Protein AF-A0A383BYG5-F1 (afdb_monomer_lite)

Structure (mmCIF, N/CA/C/O backbone):
data_AF-A0A383BYG5-F1
#
_entry.id   AF-A0A383BYG5-F1
#
loop_
_atom_site.group_PDB
_atom_site.id
_atom_site.type_symbol
_atom_site.label_atom_id
_atom_site.label_alt_id
_atom_site.label_comp_id
_atom_site.label_asym_id
_atom_site.label_entity_id
_atom_site.label_seq_id
_atom_site.pdbx_PDB_ins_code
_atom_site.Cartn_x
_atom_site.Cartn_y
_atom_site.Cartn_z
_atom_site.occupancy
_atom_site.B_iso_or_equiv
_atom_site.auth_seq_id
_atom_site.auth_comp_id
_atom_site.auth_asym_id
_atom_site.auth_atom_id
_atom_site.pdbx_PDB_model_num
ATOM 1 N N . LYS A 1 1 ? -3.070 17.278 2.329 1.00 47.75 1 LYS A N 1
ATOM 2 C CA . LYS A 1 1 ? -1.808 17.453 1.574 1.00 47.75 1 LYS A CA 1
ATOM 3 C C . LYS A 1 1 ? -0.890 16.241 1.728 1.00 47.75 1 LYS A C 1
ATOM 5 O O . LYS A 1 1 ? 0.038 16.127 0.965 1.00 47.75 1 LYS A O 1
ATOM 10 N N . ASP A 1 2 ? -1.212 15.294 2.607 1.00 61.81 2 ASP A N 1
ATOM 11 C CA . ASP A 1 2 ? -0.326 14.177 2.957 1.00 61.81 2 ASP A CA 1
ATOM 12 C C . ASP A 1 2 ? -0.309 13.005 1.967 1.00 61.81 2 ASP A C 1
ATOM 14 O O . ASP A 1 2 ? 0.550 12.139 2.065 1.00 61.81 2 ASP A O 1
ATOM 18 N N . PHE A 1 3 ? -1.277 12.924 1.049 1.00 56.06 3 PHE A N 1
ATOM 19 C CA . PHE A 1 3 ? -1.393 11.768 0.160 1.00 56.06 3 PHE A CA 1
ATOM 20 C C . PHE A 1 3 ? -0.421 11.830 -1.027 1.00 56.06 3 PHE A C 1
ATOM 22 O O . PHE A 1 3 ? 0.215 10.829 -1.330 1.00 56.06 3 PHE A O 1
ATOM 29 N N . GLU A 1 4 ? -0.274 12.998 -1.655 1.00 64.50 4 GLU A N 1
ATOM 30 C CA . GLU A 1 4 ? 0.715 13.234 -2.720 1.00 64.50 4 GLU A CA 1
ATOM 31 C C . GLU A 1 4 ? 2.138 13.004 -2.198 1.00 64.50 4 GLU A C 1
ATOM 33 O O . GLU A 1 4 ? 2.873 12.212 -2.777 1.00 64.50 4 GLU A O 1
ATOM 38 N N . ASP A 1 5 ? 2.472 13.575 -1.036 1.00 65.12 5 ASP A N 1
ATOM 39 C CA . ASP A 1 5 ? 3.771 13.377 -0.379 1.00 65.12 5 ASP A CA 1
ATOM 40 C C . ASP A 1 5 ? 4.039 11.889 -0.062 1.00 65.12 5 ASP A C 1
ATOM 42 O O . ASP A 1 5 ? 5.168 11.406 -0.155 1.00 65.12 5 ASP A O 1
ATOM 46 N N . LEU A 1 6 ? 2.998 11.129 0.302 1.00 64.56 6 LEU A N 1
ATOM 47 C CA . LEU A 1 6 ? 3.106 9.691 0.555 1.00 64.56 6 LEU A CA 1
ATOM 48 C C . LEU A 1 6 ? 3.348 8.902 -0.737 1.00 64.56 6 LEU A C 1
ATOM 50 O O . LEU A 1 6 ? 4.160 7.978 -0.742 1.00 64.56 6 LEU A O 1
ATOM 54 N N . VAL A 1 7 ? 2.636 9.240 -1.812 1.00 61.31 7 VAL A N 1
ATOM 55 C CA . VAL A 1 7 ? 2.829 8.639 -3.137 1.00 61.31 7 VAL A CA 1
ATOM 56 C C . VAL A 1 7 ? 4.234 8.933 -3.651 1.00 61.31 7 VAL A C 1
ATOM 58 O O . VAL A 1 7 ? 4.910 8.017 -4.115 1.00 61.31 7 VAL A O 1
ATOM 61 N N . GLU A 1 8 ? 4.704 10.169 -3.508 1.00 67.50 8 GLU A N 1
ATOM 62 C CA . GLU A 1 8 ? 6.055 10.575 -3.889 1.00 67.50 8 GLU A CA 1
ATOM 63 C C . GLU A 1 8 ? 7.100 9.791 -3.088 1.00 67.50 8 GLU A C 1
ATOM 65 O O . GLU A 1 8 ? 8.019 9.200 -3.659 1.00 67.50 8 GLU A O 1
ATOM 70 N N . PHE A 1 9 ? 6.911 9.667 -1.771 1.00 67.25 9 PHE A N 1
ATOM 71 C CA . PHE A 1 9 ? 7.770 8.835 -0.933 1.00 67.25 9 PHE A CA 1
ATOM 72 C C . PHE A 1 9 ? 7.735 7.355 -1.350 1.00 67.25 9 PHE A C 1
ATOM 74 O O . PHE A 1 9 ? 8.776 6.697 -1.369 1.00 67.25 9 PHE A O 1
ATOM 81 N N . ALA A 1 10 ? 6.568 6.831 -1.741 1.00 63.94 10 ALA A N 1
ATOM 82 C CA . ALA A 1 10 ? 6.425 5.485 -2.302 1.00 63.94 10 ALA A CA 1
ATOM 83 C C . ALA A 1 10 ? 7.281 5.297 -3.548 1.00 63.94 10 ALA A C 1
ATOM 85 O O . ALA A 1 10 ? 7.982 4.294 -3.677 1.00 63.94 10 ALA A O 1
ATOM 86 N N . HIS A 1 11 ? 7.190 6.264 -4.461 1.00 63.53 11 HIS A N 1
ATOM 87 C CA . HIS A 1 11 ? 7.908 6.275 -5.722 1.00 63.53 11 HIS A CA 1
ATOM 88 C C . HIS A 1 11 ? 9.416 6.306 -5.484 1.00 63.53 11 HIS A C 1
ATOM 90 O O . HIS A 1 11 ? 10.121 5.437 -5.992 1.00 63.53 11 HIS A O 1
ATOM 96 N N . ILE A 1 12 ? 9.897 7.208 -4.625 1.00 69.06 12 ILE A N 1
ATOM 97 C CA . ILE A 1 12 ? 11.319 7.328 -4.274 1.00 69.06 12 ILE A CA 1
ATOM 98 C C . ILE A 1 12 ? 11.846 6.029 -3.661 1.00 69.06 12 ILE A C 1
ATOM 100 O O . ILE A 1 12 ? 12.913 5.536 -4.035 1.00 69.06 12 ILE A O 1
ATOM 104 N N . VAL A 1 13 ? 11.105 5.449 -2.715 1.00 65.88 13 VAL A N 1
ATOM 105 C CA . VAL A 1 13 ? 11.492 4.184 -2.085 1.00 65.88 13 VAL A CA 1
ATOM 106 C C . VAL A 1 13 ? 11.527 3.064 -3.126 1.00 65.88 13 VAL A C 1
ATOM 108 O O . VAL A 1 13 ? 12.488 2.296 -3.153 1.00 65.88 13 VAL A O 1
ATOM 111 N N . ASN A 1 14 ? 10.532 2.989 -4.012 1.00 61.06 14 ASN A N 1
ATOM 112 C CA . ASN A 1 14 ? 10.474 1.992 -5.076 1.00 61.06 14 ASN A CA 1
ATOM 113 C C . ASN A 1 14 ? 11.665 2.097 -6.044 1.00 61.06 14 ASN A C 1
ATOM 115 O O . ASN A 1 14 ? 12.332 1.091 -6.283 1.00 61.06 14 ASN A O 1
ATOM 119 N N . GLU A 1 15 ? 11.982 3.297 -6.537 1.00 63.50 15 GLU A N 1
ATOM 120 C CA . GLU A 1 15 ? 13.160 3.533 -7.386 1.00 63.50 15 GLU A CA 1
ATOM 121 C C . GLU A 1 15 ? 14.454 3.127 -6.670 1.00 63.50 15 GLU A C 1
ATOM 123 O O . GLU A 1 15 ? 15.261 2.373 -7.213 1.00 63.50 15 GLU A O 1
ATOM 128 N N . THR A 1 16 ? 14.594 3.503 -5.396 1.00 61.53 16 THR A N 1
ATOM 129 C CA . THR A 1 16 ? 15.761 3.134 -4.581 1.00 61.53 16 THR A CA 1
ATOM 130 C C . THR A 1 16 ? 15.919 1.612 -4.465 1.00 61.53 16 THR A C 1
ATOM 132 O O . THR A 1 16 ? 17.037 1.096 -4.504 1.00 61.53 16 THR A O 1
ATOM 135 N N . PHE A 1 17 ? 14.821 0.862 -4.333 1.00 56.28 17 PHE A N 1
ATOM 136 C CA . PHE A 1 17 ? 14.865 -0.601 -4.249 1.00 56.28 17 PHE A CA 1
ATOM 137 C C . PHE A 1 17 ? 15.209 -1.272 -5.584 1.00 56.28 17 PHE A C 1
ATOM 139 O O . PHE A 1 17 ? 15.920 -2.282 -5.572 1.00 56.28 17 PHE A O 1
ATOM 146 N N . ILE A 1 18 ? 14.731 -0.727 -6.710 1.00 57.78 18 ILE A N 1
ATOM 147 C CA . ILE A 1 18 ? 15.081 -1.200 -8.059 1.00 57.78 18 ILE A CA 1
ATOM 148 C C . ILE A 1 18 ? 16.589 -1.036 -8.290 1.00 57.78 18 ILE A C 1
ATOM 150 O O . ILE A 1 18 ? 17.245 -1.985 -8.726 1.00 57.78 18 ILE A O 1
ATOM 154 N N . ASP A 1 19 ? 17.149 0.109 -7.901 1.00 57.50 19 ASP A N 1
ATOM 155 C CA . ASP A 1 19 ? 18.566 0.428 -8.097 1.00 57.50 19 ASP A CA 1
ATOM 156 C C . ASP A 1 19 ? 19.525 -0.442 -7.265 1.00 57.50 19 ASP A C 1
ATOM 158 O O . ASP A 1 19 ? 20.671 -0.657 -7.661 1.00 57.50 19 ASP A O 1
ATOM 162 N N . HIS A 1 20 ? 19.081 -0.990 -6.126 1.00 54.53 20 HIS A N 1
ATOM 163 C CA . HIS A 1 20 ? 19.962 -1.706 -5.191 1.00 54.53 20 HIS A CA 1
ATOM 164 C C . HIS A 1 20 ? 19.940 -3.246 -5.296 1.00 54.53 20 HIS A C 1
ATOM 166 O O . HIS A 1 20 ? 20.555 -3.925 -4.473 1.00 54.53 20 HIS A O 1
ATOM 172 N N . GLY A 1 21 ? 19.280 -3.838 -6.299 1.00 51.12 21 GLY A N 1
ATOM 173 C CA . GLY A 1 21 ? 19.496 -5.251 -6.663 1.00 51.12 21 GLY A CA 1
ATOM 174 C C . GLY A 1 21 ? 19.114 -6.303 -5.603 1.00 51.12 21 GLY A C 1
ATOM 175 O O . GLY A 1 21 ? 19.591 -7.436 -5.652 1.00 51.12 21 GLY A O 1
ATOM 176 N N . TYR A 1 22 ? 18.235 -5.977 -4.652 1.00 51.16 22 TYR A N 1
ATOM 177 C CA . TYR A 1 22 ? 17.837 -6.849 -3.531 1.00 51.16 22 TYR A CA 1
ATOM 178 C C . TYR A 1 22 ? 16.865 -8.003 -3.906 1.00 51.16 22 TYR A C 1
ATOM 180 O O . TYR A 1 22 ? 16.025 -8.418 -3.102 1.00 51.16 22 TYR A O 1
ATOM 188 N N . GLY A 1 23 ? 16.968 -8.549 -5.122 1.00 50.12 23 GLY A N 1
ATOM 189 C CA . GLY A 1 23 ? 16.006 -9.500 -5.700 1.00 50.12 23 GLY A CA 1
ATOM 190 C C . GLY A 1 23 ? 15.995 -10.912 -5.092 1.00 50.12 23 GLY A C 1
ATOM 191 O O . GLY A 1 23 ? 14.947 -11.554 -5.058 1.00 50.12 23 GLY A O 1
ATOM 192 N N . ASP A 1 24 ? 17.117 -11.398 -4.554 1.00 47.19 24 ASP A N 1
ATOM 193 C CA . ASP A 1 24 ? 17.290 -12.850 -4.356 1.00 47.19 24 ASP A CA 1
ATOM 194 C C . ASP A 1 24 ? 16.895 -13.399 -2.971 1.00 47.19 24 ASP A C 1
ATOM 196 O O . ASP A 1 24 ? 16.859 -14.617 -2.776 1.00 47.19 24 ASP A O 1
ATOM 200 N N . ARG A 1 25 ? 16.564 -12.547 -1.985 1.00 49.31 25 ARG A N 1
ATOM 201 C CA . ARG A 1 25 ? 16.158 -12.998 -0.628 1.00 49.31 25 ARG A CA 1
ATOM 202 C C . ARG A 1 25 ? 14.944 -12.290 -0.018 1.00 49.31 25 ARG A C 1
ATOM 204 O O . ARG A 1 25 ? 14.484 -12.710 1.042 1.00 49.31 25 ARG A O 1
ATOM 211 N N . LEU A 1 26 ? 14.395 -11.262 -0.663 1.00 54.84 26 LEU A N 1
ATOM 212 C CA . LEU A 1 26 ? 13.206 -10.558 -0.177 1.00 54.84 26 LEU A CA 1
ATOM 213 C C . 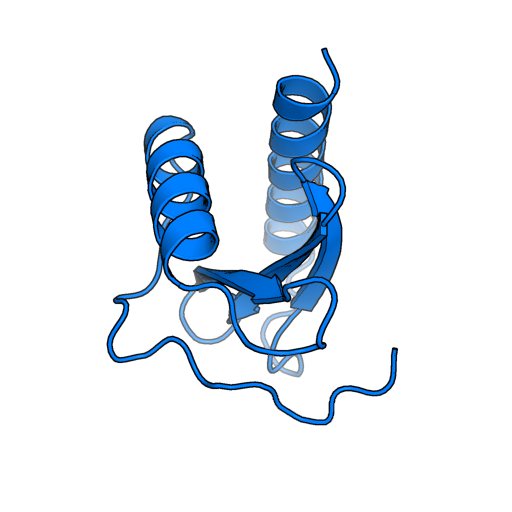LEU A 1 26 ? 11.933 -11.194 -0.738 1.00 54.84 26 LEU A C 1
ATOM 215 O O . LEU A 1 26 ? 11.715 -11.249 -1.944 1.00 54.84 26 LEU A O 1
ATOM 219 N N . ILE A 1 27 ? 11.090 -11.707 0.159 1.00 62.72 27 ILE A N 1
ATOM 220 C CA . ILE A 1 27 ? 9.806 -12.320 -0.207 1.00 62.72 27 ILE A CA 1
ATOM 221 C C . ILE A 1 27 ? 8.737 -11.237 -0.390 1.00 62.72 27 ILE A C 1
ATOM 223 O O . ILE A 1 27 ? 7.937 -11.341 -1.315 1.00 62.72 27 ILE A O 1
ATOM 227 N N . ALA A 1 28 ? 8.738 -10.200 0.452 1.00 64.81 28 ALA A N 1
ATOM 228 C CA . ALA A 1 28 ? 7.920 -9.005 0.289 1.00 64.81 28 ALA A CA 1
ATOM 229 C C . ALA A 1 28 ? 8.482 -7.842 1.124 1.00 64.81 28 ALA A C 1
ATOM 231 O O . ALA A 1 28 ? 8.990 -8.079 2.222 1.00 64.81 28 ALA A O 1
ATOM 232 N N . SER A 1 29 ? 8.341 -6.608 0.638 1.00 75.81 29 SER A N 1
ATOM 233 C CA . SER A 1 29 ? 8.563 -5.391 1.433 1.00 75.81 29 SER A CA 1
ATOM 234 C C . SER A 1 29 ? 7.214 -4.825 1.870 1.00 75.81 29 SER A C 1
ATOM 236 O O . SER A 1 29 ? 6.298 -4.732 1.054 1.00 75.81 29 SER A O 1
ATOM 238 N N . VAL A 1 30 ? 7.081 -4.473 3.151 1.00 78.88 30 VAL A N 1
ATOM 239 C CA . VAL A 1 30 ? 5.845 -3.928 3.734 1.00 78.88 30 VAL A CA 1
ATOM 240 C C . VAL A 1 30 ? 6.094 -2.496 4.185 1.00 78.88 30 VAL A C 1
ATOM 242 O O . VAL A 1 30 ? 6.976 -2.256 5.005 1.00 78.88 30 VAL A O 1
ATOM 245 N N . PHE A 1 31 ? 5.287 -1.562 3.694 1.00 80.25 31 PHE A N 1
ATOM 246 C CA . PHE A 1 31 ? 5.356 -0.146 4.049 1.00 80.25 31 PHE A CA 1
ATOM 247 C C . PHE A 1 31 ? 4.061 0.254 4.747 1.00 80.25 31 PHE A C 1
ATOM 249 O O . PHE A 1 31 ? 3.001 0.217 4.130 1.00 80.25 31 PHE A O 1
ATOM 256 N N . GLY A 1 32 ? 4.130 0.581 6.038 1.00 83.19 32 GLY A N 1
ATOM 257 C CA . GLY A 1 32 ? 2.966 0.979 6.833 1.00 83.19 32 GLY A CA 1
ATOM 258 C C . GLY A 1 32 ? 2.798 2.495 6.890 1.00 83.19 32 GLY A C 1
ATOM 259 O O . GLY A 1 32 ? 3.768 3.215 7.113 1.00 83.19 32 GLY A O 1
ATOM 260 N N . PHE A 1 33 ? 1.567 2.973 6.732 1.00 80.81 33 PHE A N 1
ATOM 261 C CA . PHE A 1 33 ? 1.213 4.391 6.799 1.00 80.81 33 PHE A CA 1
ATOM 262 C C . PHE A 1 33 ? -0.232 4.585 7.275 1.00 80.81 33 PHE A C 1
ATOM 264 O O . PHE A 1 33 ? -0.975 3.625 7.501 1.00 80.81 33 PHE A O 1
ATOM 271 N N . ILE A 1 34 ? -0.628 5.844 7.470 1.00 82.31 34 ILE A N 1
ATOM 272 C CA . ILE A 1 34 ? -1.996 6.207 7.840 1.00 82.31 34 ILE A CA 1
ATOM 273 C C . ILE A 1 34 ? -2.711 6.770 6.615 1.00 82.31 34 ILE A C 1
ATOM 275 O O . ILE A 1 34 ? -2.266 7.754 6.033 1.00 82.31 34 ILE A O 1
ATOM 279 N N . PHE A 1 35 ? -3.838 6.163 6.252 1.00 82.12 35 PHE A N 1
ATOM 280 C CA . PHE A 1 35 ? -4.702 6.604 5.161 1.00 82.12 35 PHE A CA 1
ATOM 281 C C . PHE A 1 35 ? -6.128 6.748 5.677 1.00 82.12 35 PHE A C 1
ATOM 283 O O . PHE A 1 35 ? -6.661 5.815 6.273 1.00 82.12 35 PHE A O 1
ATOM 290 N N . GLU A 1 36 ? -6.729 7.927 5.502 1.00 83.69 36 GLU A N 1
ATOM 291 C CA . GLU A 1 36 ? -8.082 8.230 6.002 1.00 83.69 36 GLU A CA 1
ATOM 292 C C . GLU A 1 36 ? -8.282 7.832 7.485 1.00 83.69 36 GLU A C 1
ATOM 294 O O . GLU A 1 36 ? -9.281 7.226 7.868 1.00 83.69 36 GLU A O 1
ATOM 299 N N . SER A 1 37 ? -7.287 8.138 8.332 1.00 83.69 37 SER A N 1
ATOM 300 C CA . SER A 1 37 ? -7.250 7.785 9.766 1.00 83.69 37 SER A CA 1
ATOM 301 C C . SER A 1 37 ? -7.215 6.280 10.081 1.00 83.69 37 SER A C 1
ATOM 303 O O . SER A 1 37 ? -7.382 5.896 11.239 1.00 83.69 37 SER A O 1
ATOM 305 N N . LYS A 1 38 ? -6.951 5.423 9.089 1.00 83.31 38 LYS A N 1
ATOM 306 C CA . LYS A 1 38 ? -6.794 3.973 9.250 1.00 83.31 38 LYS A CA 1
ATOM 307 C C . LYS A 1 38 ? -5.368 3.525 8.950 1.00 83.31 38 LYS A C 1
ATOM 309 O O . LYS A 1 38 ? -4.631 4.193 8.229 1.00 83.31 38 LYS A O 1
ATOM 314 N N . LYS A 1 39 ? -4.979 2.375 9.507 1.00 83.44 39 LYS A N 1
ATOM 315 C CA . LYS A 1 39 ? -3.689 1.745 9.201 1.00 83.44 39 LYS A CA 1
ATOM 316 C C . LYS A 1 39 ? -3.760 1.092 7.824 1.00 83.44 39 LYS A C 1
ATOM 318 O O . LYS A 1 39 ? -4.552 0.170 7.618 1.00 83.44 39 LYS A O 1
ATOM 323 N N . ALA A 1 40 ? -2.918 1.567 6.920 1.00 86.44 40 ALA A N 1
ATOM 324 C CA . ALA A 1 40 ? -2.761 1.049 5.575 1.00 86.44 40 ALA A CA 1
ATOM 325 C C . ALA A 1 40 ? -1.336 0.533 5.377 1.00 86.44 40 ALA A C 1
ATOM 327 O O . ALA A 1 40 ? -0.386 0.996 6.011 1.00 86.44 40 ALA A O 1
ATOM 328 N N . TYR A 1 41 ? -1.207 -0.455 4.505 1.00 85.00 41 TYR A N 1
ATOM 329 C CA . TYR A 1 41 ? 0.048 -1.102 4.189 1.00 85.00 41 TYR A CA 1
ATOM 330 C C . TYR A 1 41 ? 0.164 -1.261 2.678 1.00 85.00 41 TYR A C 1
ATOM 332 O O . TYR A 1 41 ? -0.779 -1.700 2.018 1.00 85.00 41 TYR A O 1
ATOM 340 N N . TRP A 1 42 ? 1.339 -0.960 2.140 1.00 85.19 42 TRP A N 1
ATOM 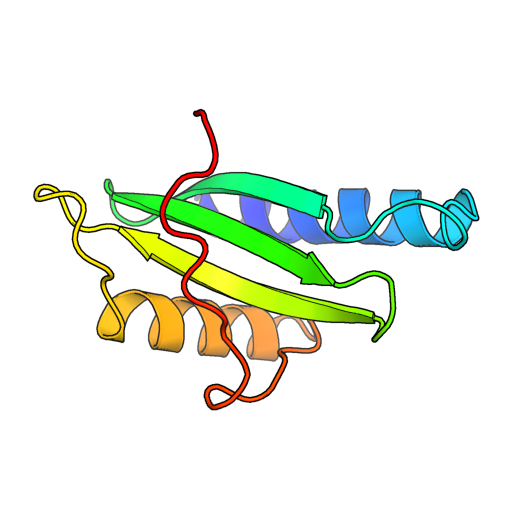341 C CA . TRP A 1 42 ? 1.720 -1.365 0.796 1.00 85.19 42 TRP A CA 1
ATOM 342 C C . TRP A 1 42 ? 2.637 -2.557 0.855 1.00 85.19 42 TRP A C 1
ATOM 344 O O . TRP A 1 42 ? 3.616 -2.575 1.602 1.00 85.19 42 TRP A O 1
ATOM 354 N N . LEU A 1 43 ? 2.314 -3.546 0.037 1.00 83.81 43 LEU A N 1
ATOM 355 C CA . LEU A 1 43 ? 3.066 -4.775 -0.040 1.00 83.81 43 LEU A CA 1
ATOM 356 C C . LEU A 1 43 ? 3.659 -4.924 -1.419 1.00 83.81 43 LEU A C 1
ATOM 358 O O . LEU A 1 43 ? 2.937 -5.166 -2.382 1.00 83.81 43 LEU A O 1
ATOM 362 N N . TYR A 1 44 ? 4.976 -4.797 -1.492 1.00 80.69 44 TYR A N 1
ATOM 363 C CA . TYR A 1 44 ? 5.725 -5.064 -2.703 1.00 80.69 44 TYR A CA 1
ATOM 364 C C . TYR A 1 44 ? 6.137 -6.527 -2.740 1.00 80.69 44 TYR A C 1
ATOM 366 O O . TYR A 1 44 ? 6.884 -6.987 -1.874 1.00 80.69 44 TYR A O 1
ATOM 374 N N . TYR A 1 45 ? 5.671 -7.267 -3.742 1.00 72.50 45 TYR A N 1
ATOM 375 C CA . TYR A 1 45 ? 6.081 -8.648 -3.952 1.00 72.50 45 TYR A CA 1
ATOM 376 C C . TYR A 1 45 ? 7.262 -8.704 -4.923 1.00 72.50 45 TYR A C 1
ATOM 378 O O . TYR A 1 45 ? 7.076 -8.735 -6.143 1.00 72.50 45 TYR A O 1
ATOM 386 N N . SER A 1 46 ? 8.485 -8.764 -4.383 1.00 65.38 46 SER A N 1
ATOM 387 C CA . SER A 1 46 ? 9.732 -8.671 -5.159 1.00 65.38 46 SER A CA 1
ATOM 388 C C . SER A 1 46 ? 9.840 -9.710 -6.279 1.00 65.38 46 SER A C 1
ATOM 390 O O . SER A 1 46 ? 10.393 -9.423 -7.333 1.00 65.38 46 SER A O 1
ATOM 392 N N . LYS A 1 47 ? 9.247 -10.901 -6.110 1.00 68.25 47 LYS A N 1
ATOM 393 C CA . LYS A 1 47 ? 9.252 -11.956 -7.142 1.00 68.25 47 LYS A CA 1
ATOM 394 C C . LYS A 1 47 ? 8.404 -11.644 -8.379 1.00 68.25 47 LYS A C 1
ATOM 396 O O . LYS A 1 47 ? 8.558 -12.326 -9.387 1.00 68.25 47 LYS A O 1
ATOM 401 N N . ARG A 1 48 ? 7.461 -10.702 -8.299 1.00 70.00 48 ARG A N 1
ATOM 402 C CA . ARG A 1 48 ? 6.593 -10.325 -9.433 1.00 70.00 48 ARG A CA 1
ATOM 403 C C . ARG A 1 48 ? 6.678 -8.854 -9.807 1.00 70.00 48 ARG A C 1
ATOM 405 O O . ARG A 1 48 ? 6.104 -8.496 -10.826 1.00 70.00 48 ARG A O 1
ATOM 412 N N . GLY A 1 49 ? 7.347 -8.034 -9.000 1.00 74.94 49 GLY A N 1
ATOM 413 C CA . GLY A 1 49 ? 7.469 -6.602 -9.251 1.00 74.94 49 GLY A CA 1
ATOM 414 C C . GLY A 1 49 ? 6.154 -5.839 -9.107 1.00 74.94 49 GLY A C 1
ATOM 415 O O . GLY A 1 49 ? 5.974 -4.830 -9.773 1.00 74.94 49 GLY A O 1
ATOM 416 N N . LYS A 1 50 ? 5.214 -6.327 -8.284 1.00 82.81 50 LYS A N 1
ATOM 417 C CA . LYS A 1 50 ? 3.878 -5.725 -8.142 1.00 82.81 50 LYS A CA 1
ATOM 418 C C . LYS A 1 50 ? 3.536 -5.386 -6.708 1.00 82.81 50 LYS A C 1
ATOM 420 O O . LYS A 1 50 ? 3.933 -6.101 -5.782 1.00 82.81 50 LYS A O 1
ATOM 425 N N . PHE A 1 51 ? 2.735 -4.340 -6.558 1.00 84.69 51 PHE A N 1
ATOM 426 C CA . PHE A 1 51 ? 2.201 -3.895 -5.284 1.00 84.69 51 PHE A CA 1
ATOM 427 C C . PHE A 1 51 ? 0.787 -4.418 -5.051 1.00 84.69 51 PHE A C 1
ATOM 429 O O . PHE A 1 51 ? 0.036 -4.681 -5.987 1.00 84.69 51 PHE A O 1
ATOM 436 N N . TYR A 1 52 ? 0.386 -4.533 -3.792 1.00 87.25 52 TYR A N 1
ATOM 437 C CA . TYR A 1 52 ? -1.029 -4.527 -3.440 1.00 87.25 52 TYR A CA 1
ATOM 438 C C . TYR A 1 52 ? -1.257 -3.800 -2.114 1.00 87.25 52 TYR A C 1
ATOM 440 O O . TYR A 1 52 ? -0.413 -3.883 -1.211 1.00 87.25 52 TYR A O 1
ATOM 448 N N . PRO A 1 53 ? -2.376 -3.071 -1.988 1.00 89.62 53 PRO A N 1
ATOM 449 C CA . PRO A 1 53 ? -2.752 -2.440 -0.739 1.00 89.62 53 PRO A CA 1
ATOM 450 C C . PRO A 1 53 ? -3.383 -3.447 0.223 1.00 89.62 53 PRO A C 1
ATOM 452 O O . PRO A 1 53 ? -4.109 -4.361 -0.171 1.00 89.62 53 PRO A O 1
ATOM 455 N N . LEU A 1 54 ? -3.136 -3.235 1.509 1.00 87.81 54 LEU A N 1
ATOM 456 C CA . LEU A 1 54 ? -3.796 -3.927 2.606 1.00 87.81 54 LEU A CA 1
ATOM 457 C C . LEU A 1 54 ? -4.204 -2.883 3.639 1.00 87.81 54 LEU A C 1
ATOM 459 O O . LEU A 1 54 ? -3.359 -2.161 4.165 1.00 87.81 54 LEU A O 1
ATOM 463 N N . VAL A 1 55 ? -5.495 -2.788 3.933 1.00 89.00 55 VAL A N 1
ATOM 464 C CA . VAL A 1 55 ? -6.024 -1.792 4.873 1.00 89.00 55 VAL A CA 1
ATOM 465 C C . VAL A 1 55 ? -6.838 -2.507 5.933 1.00 89.00 55 VAL A C 1
ATOM 467 O O . VAL A 1 55 ? -7.639 -3.392 5.628 1.00 89.00 55 VAL A O 1
ATOM 470 N N . PHE A 1 56 ? -6.639 -2.120 7.190 1.00 84.69 56 PHE A N 1
ATOM 471 C CA . PHE A 1 56 ? -7.439 -2.626 8.297 1.00 84.69 56 PHE A CA 1
ATOM 472 C C . PHE A 1 56 ? -8.387 -1.550 8.815 1.00 84.69 56 PHE A C 1
ATOM 474 O O . PHE A 1 56 ? -8.030 -0.378 8.942 1.00 84.69 56 PHE A O 1
ATOM 481 N N . ASP A 1 57 ? -9.596 -1.971 9.161 1.00 82.62 57 ASP A N 1
ATOM 482 C CA . ASP A 1 57 ? -10.530 -1.165 9.920 1.00 82.62 57 ASP A CA 1
ATOM 483 C C . ASP A 1 57 ? -10.118 -1.062 11.401 1.00 82.62 57 ASP A C 1
ATOM 485 O O . ASP A 1 57 ? -9.194 -1.722 11.891 1.00 82.62 57 ASP A O 1
ATOM 489 N N . ASN A 1 58 ? -10.851 -0.239 12.152 1.00 78.81 58 ASN A N 1
ATOM 490 C CA . ASN A 1 58 ? -10.621 -0.044 13.587 1.00 78.81 58 ASN A CA 1
ATOM 491 C C . ASN A 1 58 ? -10.844 -1.323 14.420 1.00 78.81 58 ASN A C 1
ATOM 493 O O . ASN A 1 58 ? -10.397 -1.399 15.561 1.00 78.81 58 ASN A O 1
ATOM 497 N N . SER A 1 59 ? -11.512 -2.331 13.855 1.00 81.06 59 SER A N 1
ATOM 498 C CA . SER A 1 59 ? -11.739 -3.648 14.457 1.00 81.06 59 SER A CA 1
ATOM 499 C C . SER A 1 59 ? -10.687 -4.683 14.034 1.00 81.06 59 SER A C 1
ATOM 501 O O . SER A 1 59 ? -10.872 -5.873 14.293 1.00 81.06 59 SER A O 1
ATOM 503 N N . LYS A 1 60 ? -9.588 -4.256 13.391 1.00 77.06 60 LYS A N 1
ATOM 504 C CA . LYS A 1 60 ? -8.541 -5.120 12.815 1.00 77.06 60 LYS A CA 1
ATOM 505 C C . LYS A 1 60 ? -9.063 -6.094 11.749 1.00 77.06 60 LYS A C 1
ATOM 507 O O . LYS A 1 60 ? -8.411 -7.099 11.464 1.00 77.06 60 LYS A O 1
ATOM 512 N N . LYS A 1 61 ? -10.225 -5.824 11.155 1.00 82.81 61 LYS A N 1
ATOM 513 C CA . LYS A 1 61 ? -10.725 -6.552 9.988 1.00 82.81 61 LYS A CA 1
ATOM 514 C C . LYS A 1 61 ? -10.238 -5.871 8.722 1.00 82.81 61 LYS A C 1
ATOM 516 O O . LYS A 1 61 ? -9.977 -4.675 8.704 1.00 82.81 61 LYS A O 1
ATOM 521 N N . ARG A 1 62 ? -10.104 -6.652 7.659 1.00 85.31 62 ARG A N 1
ATOM 522 C CA . ARG A 1 62 ? -9.680 -6.158 6.354 1.00 85.31 62 ARG A CA 1
ATOM 523 C C . ARG A 1 62 ? -10.766 -5.266 5.745 1.00 85.31 62 ARG A C 1
ATOM 525 O O . ARG A 1 62 ? -11.920 -5.684 5.665 1.00 85.31 62 ARG A O 1
ATOM 532 N N . ASP A 1 63 ? -10.397 -4.062 5.322 1.00 88.69 63 ASP A N 1
ATOM 533 C CA . ASP A 1 63 ? -11.295 -3.098 4.683 1.00 88.69 63 ASP A CA 1
ATOM 534 C C . ASP A 1 63 ? -11.074 -3.100 3.166 1.00 88.69 63 ASP A C 1
ATOM 536 O O . ASP A 1 63 ? -10.309 -2.310 2.616 1.00 88.69 63 ASP A O 1
ATOM 540 N N . HIS A 1 64 ? -11.757 -4.017 2.481 1.00 87.56 64 HIS A N 1
ATOM 541 C CA . HIS A 1 64 ? -11.633 -4.171 1.032 1.00 87.56 64 HIS A CA 1
ATOM 542 C C . HIS A 1 64 ? -12.026 -2.915 0.252 1.00 87.56 64 HIS A C 1
ATOM 544 O O . HIS A 1 64 ? -11.456 -2.647 -0.801 1.00 87.56 64 HIS A O 1
ATOM 550 N N . GLN A 1 65 ? -12.989 -2.135 0.749 1.00 89.69 65 GLN A N 1
ATOM 551 C CA . GLN A 1 65 ? -13.448 -0.943 0.044 1.00 89.69 65 GLN A CA 1
ATOM 552 C C . GLN A 1 65 ? -12.339 0.112 -0.016 1.00 89.69 65 GLN A C 1
ATOM 554 O O . GLN A 1 65 ? -12.103 0.700 -1.072 1.00 89.69 65 GLN A O 1
ATOM 559 N N . LEU A 1 66 ? -11.628 0.315 1.097 1.00 88.75 66 LEU A N 1
ATOM 560 C 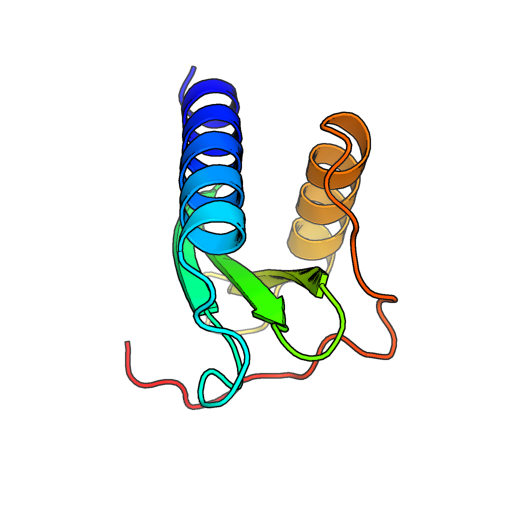CA . LEU A 1 66 ? -10.467 1.202 1.126 1.00 88.75 66 LEU A CA 1
ATOM 561 C C . LEU A 1 66 ? -9.275 0.647 0.353 1.00 88.75 66 LEU A C 1
ATOM 563 O O . LEU A 1 66 ? -8.556 1.427 -0.261 1.00 88.75 66 LEU A O 1
ATOM 567 N N . GLU A 1 67 ? -9.078 -0.671 0.332 1.00 89.94 67 GLU A N 1
ATOM 568 C CA . GLU A 1 67 ? -8.031 -1.288 -0.489 1.00 89.94 67 GLU A CA 1
ATOM 569 C C . GLU A 1 67 ? -8.238 -1.029 -1.979 1.00 89.94 67 GLU A C 1
ATOM 571 O O . GLU A 1 67 ? -7.292 -0.642 -2.656 1.00 89.94 67 GLU A O 1
ATOM 576 N N . PHE A 1 68 ? -9.462 -1.192 -2.491 1.00 90.75 68 PHE A N 1
ATOM 577 C CA . PHE A 1 68 ? -9.761 -0.892 -3.893 1.00 90.75 68 PHE A CA 1
ATOM 578 C C . PHE A 1 68 ? -9.579 0.589 -4.211 1.00 90.75 68 PHE A C 1
ATOM 580 O O . PHE A 1 68 ? -8.936 0.911 -5.202 1.00 90.75 68 PHE A O 1
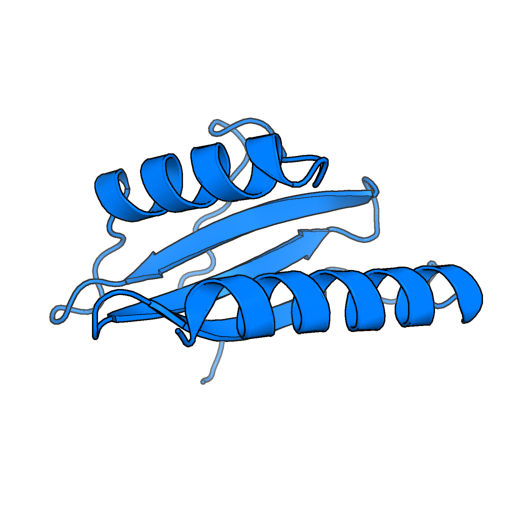ATOM 587 N N . ARG A 1 69 ? -10.050 1.490 -3.337 1.00 89.69 69 ARG A N 1
ATOM 588 C CA . ARG A 1 69 ? -9.807 2.930 -3.508 1.00 89.69 69 ARG A CA 1
ATOM 589 C C . ARG A 1 69 ? -8.309 3.233 -3.560 1.00 89.69 69 ARG A C 1
ATOM 591 O O . ARG A 1 69 ? -7.868 3.969 -4.430 1.00 89.69 69 ARG A O 1
ATOM 598 N N . LEU A 1 70 ? -7.529 2.674 -2.639 1.00 86.81 70 LEU A N 1
ATOM 599 C CA . LEU A 1 70 ? -6.085 2.878 -2.600 1.00 86.81 70 LEU A CA 1
ATOM 600 C C . LEU A 1 70 ? -5.409 2.298 -3.851 1.00 86.81 70 LEU A C 1
ATOM 602 O O . LEU A 1 70 ? -4.533 2.946 -4.407 1.00 86.81 70 LEU A O 1
ATOM 606 N N . ALA A 1 71 ? -5.850 1.134 -4.335 1.00 87.75 71 ALA A N 1
ATOM 607 C CA . ALA A 1 71 ? -5.373 0.549 -5.587 1.00 87.75 71 ALA A CA 1
ATOM 608 C C . ALA A 1 71 ? -5.683 1.432 -6.804 1.00 87.75 71 ALA A C 1
ATOM 610 O O . ALA A 1 71 ? -4.822 1.584 -7.666 1.00 87.75 71 ALA A O 1
ATOM 611 N N . ASP A 1 72 ? -6.875 2.029 -6.876 1.00 89.06 72 ASP A N 1
ATOM 612 C CA . ASP A 1 72 ? -7.247 2.946 -7.958 1.00 89.06 72 ASP A CA 1
ATOM 613 C C . ASP A 1 72 ? -6.334 4.171 -7.981 1.00 89.06 72 ASP A C 1
ATOM 615 O O . ASP A 1 72 ? -5.866 4.569 -9.047 1.00 89.06 72 ASP A O 1
ATOM 619 N N . ILE A 1 73 ? -6.025 4.726 -6.806 1.00 86.56 73 ILE A N 1
ATOM 620 C CA . ILE A 1 73 ? -5.108 5.860 -6.724 1.00 86.56 73 ILE A CA 1
ATOM 621 C C . ILE A 1 73 ? -3.675 5.439 -7.075 1.00 86.56 73 ILE A C 1
ATOM 623 O O . ILE A 1 73 ? -2.975 6.135 -7.795 1.00 86.56 73 ILE A O 1
ATOM 627 N N . MET A 1 74 ? -3.219 4.267 -6.637 1.00 83.75 74 MET A N 1
ATOM 628 C CA . MET A 1 74 ? -1.897 3.773 -7.033 1.00 83.75 74 MET A CA 1
ATOM 629 C C . MET A 1 74 ? -1.797 3.551 -8.553 1.00 83.75 74 MET A C 1
ATOM 631 O O . MET A 1 74 ? -0.775 3.872 -9.155 1.00 83.75 74 MET A O 1
ATOM 635 N N . ASN A 1 75 ? -2.865 3.056 -9.187 1.00 83.94 75 ASN A N 1
ATOM 636 C CA . ASN A 1 75 ? -2.927 2.915 -10.640 1.00 83.94 75 ASN A CA 1
ATOM 637 C C . ASN A 1 75 ? -2.874 4.274 -11.359 1.00 83.94 75 ASN A C 1
ATOM 639 O O . ASN A 1 75 ? -2.263 4.351 -12.424 1.00 83.94 75 ASN A O 1
ATOM 643 N N . SER A 1 76 ? -3.481 5.341 -10.813 1.00 84.12 76 SER A N 1
ATOM 644 C CA . SER A 1 76 ? -3.374 6.683 -11.415 1.00 84.12 76 SER A CA 1
ATOM 645 C C . SER A 1 76 ? -1.953 7.246 -11.366 1.00 84.12 76 SER A C 1
ATOM 647 O O . SER A 1 76 ? -1.587 8.040 -12.225 1.00 84.12 76 SER A O 1
ATOM 649 N N . GLU A 1 77 ? -1.147 6.774 -10.416 1.00 80.38 77 GLU A N 1
ATOM 650 C CA . GLU A 1 77 ? 0.258 7.143 -10.213 1.00 80.38 77 GLU A CA 1
ATOM 651 C C . GLU A 1 77 ? 1.231 6.177 -10.922 1.00 80.38 77 GLU A C 1
ATOM 653 O O . GLU A 1 77 ? 2.403 6.097 -10.573 1.00 80.38 77 GLU A O 1
ATOM 658 N N . ASN A 1 78 ? 0.761 5.400 -11.909 1.00 79.12 78 ASN A N 1
ATOM 659 C CA . ASN A 1 78 ? 1.549 4.410 -12.663 1.00 79.12 78 ASN A CA 1
ATOM 660 C C . ASN A 1 78 ? 2.217 3.309 -11.813 1.00 79.12 78 ASN A C 1
ATOM 662 O O . ASN A 1 78 ? 3.169 2.664 -12.259 1.00 79.12 78 ASN A O 1
ATOM 666 N N . ILE A 1 79 ? 1.716 3.038 -10.607 1.00 81.12 79 ILE A N 1
ATOM 667 C CA . ILE A 1 79 ? 2.196 1.919 -9.792 1.00 81.12 79 ILE A CA 1
ATOM 668 C C . ILE A 1 79 ? 1.478 0.641 -10.237 1.00 81.12 79 ILE A C 1
ATOM 670 O O . ILE A 1 79 ? 0.251 0.563 -10.211 1.00 81.12 79 ILE A O 1
ATOM 674 N N . GLU A 1 80 ? 2.232 -0.399 -10.602 1.00 82.38 80 GLU A N 1
ATOM 675 C CA . GLU A 1 80 ? 1.639 -1.683 -10.983 1.00 82.38 80 GLU A CA 1
ATOM 676 C C . GLU A 1 80 ? 1.018 -2.418 -9.787 1.00 82.38 80 GLU A C 1
ATOM 678 O O . GLU A 1 80 ? 1.715 -2.896 -8.882 1.00 82.38 80 GLU A O 1
ATOM 683 N N . ILE A 1 81 ? -0.304 -2.595 -9.838 1.00 86.31 81 ILE A N 1
ATOM 684 C CA . ILE A 1 81 ? -1.063 -3.343 -8.835 1.00 86.31 81 ILE A CA 1
ATOM 685 C C . ILE A 1 81 ? -1.274 -4.801 -9.267 1.00 86.31 81 ILE A C 1
ATOM 687 O O . ILE A 1 81 ? -1.628 -5.117 -10.406 1.00 86.31 81 ILE A O 1
ATOM 691 N N . GLU A 1 82 ? -1.029 -5.733 -8.347 1.00 86.56 82 GLU A N 1
ATOM 692 C CA . GLU A 1 82 ? -1.322 -7.156 -8.521 1.00 86.56 82 GLU A CA 1
ATOM 693 C C . GLU A 1 82 ? -2.837 -7.390 -8.529 1.00 86.56 82 GLU A C 1
ATOM 695 O O . GLU A 1 82 ? -3.613 -6.625 -7.957 1.00 86.56 82 GLU A O 1
ATOM 700 N N . LYS A 1 83 ? -3.288 -8.467 -9.173 1.00 85.38 83 LYS A N 1
ATOM 701 C CA . LYS A 1 83 ? -4.723 -8.735 -9.278 1.00 85.38 83 LYS A CA 1
ATOM 702 C C . LYS A 1 83 ? -5.358 -9.021 -7.902 1.00 85.38 83 LYS A C 1
ATOM 704 O O . LYS A 1 83 ? -4.737 -9.724 -7.099 1.00 85.38 83 LYS A O 1
ATOM 709 N N . PRO A 1 84 ? -6.597 -8.560 -7.637 1.00 84.19 84 PRO A N 1
ATOM 710 C CA . PRO A 1 84 ? -7.257 -8.720 -6.336 1.00 84.19 84 PRO A CA 1
ATOM 711 C C . PRO A 1 84 ? -7.372 -10.165 -5.835 1.00 84.19 84 PRO A C 1
ATOM 713 O O . PRO A 1 84 ? -7.261 -10.411 -4.636 1.00 84.19 84 PRO A O 1
ATOM 716 N N . ASP A 1 85 ? -7.518 -11.140 -6.740 1.00 82.50 85 ASP A N 1
ATOM 717 C CA . ASP A 1 85 ? -7.538 -12.580 -6.431 1.00 82.50 85 ASP A CA 1
ATOM 718 C C . ASP A 1 85 ? -6.234 -13.094 -5.798 1.00 82.50 85 ASP A C 1
ATOM 720 O O . ASP A 1 85 ? -6.195 -14.184 -5.231 1.00 82.50 85 ASP A O 1
ATOM 724 N N . ARG A 1 86 ? -5.162 -12.302 -5.873 1.00 80.00 86 ARG A N 1
ATOM 725 C CA . ARG A 1 86 ? -3.824 -12.619 -5.363 1.00 80.00 86 ARG A CA 1
ATOM 726 C C . ARG A 1 86 ? -3.414 -11.729 -4.197 1.00 80.00 86 ARG A C 1
ATOM 728 O O . ARG A 1 86 ? -2.263 -11.789 -3.768 1.00 80.00 86 ARG A O 1
ATOM 735 N N . TRP A 1 87 ? -4.325 -10.912 -3.673 1.00 84.12 87 TRP A N 1
ATOM 736 C CA . TRP A 1 87 ? -4.077 -10.130 -2.467 1.00 84.12 87 TRP A CA 1
ATOM 737 C C . TRP A 1 87 ? -4.185 -11.047 -1.253 1.00 84.12 87 TRP A C 1
ATOM 739 O O . TRP A 1 87 ? -5.266 -11.238 -0.680 1.00 84.12 87 TRP A O 1
ATOM 749 N N . TYR A 1 88 ? -3.055 -11.651 -0.892 1.00 74.31 88 TYR A N 1
ATOM 750 C CA . TYR A 1 88 ? -2.991 -12.591 0.215 1.00 74.31 88 TYR A CA 1
ATOM 751 C C . TYR A 1 88 ? -3.348 -11.898 1.536 1.00 74.31 88 TYR A C 1
ATOM 753 O O . TYR A 1 88 ? -2.832 -10.817 1.831 1.00 74.31 88 TYR A O 1
ATOM 761 N N . PRO A 1 89 ? -4.202 -12.520 2.366 1.00 65.94 89 PRO A N 1
ATOM 762 C CA . PRO A 1 89 ? -4.447 -12.039 3.709 1.00 65.94 89 PRO A CA 1
ATOM 763 C C . PRO A 1 89 ? -3.197 -12.325 4.539 1.00 65.94 89 PRO A C 1
ATOM 765 O O . PRO A 1 89 ? -3.003 -13.432 5.036 1.00 65.94 89 PRO A O 1
ATOM 768 N N . LEU A 1 90 ? -2.325 -11.333 4.696 1.00 65.75 90 LEU A N 1
ATOM 769 C CA . LEU A 1 90 ? -1.235 -11.429 5.661 1.00 65.75 90 LEU A CA 1
ATOM 770 C C . LEU A 1 90 ? -1.780 -11.141 7.058 1.00 65.75 90 LEU A C 1
ATOM 772 O O . LEU A 1 90 ? -1.545 -10.100 7.666 1.00 65.75 90 LEU A O 1
ATOM 776 N N . THR A 1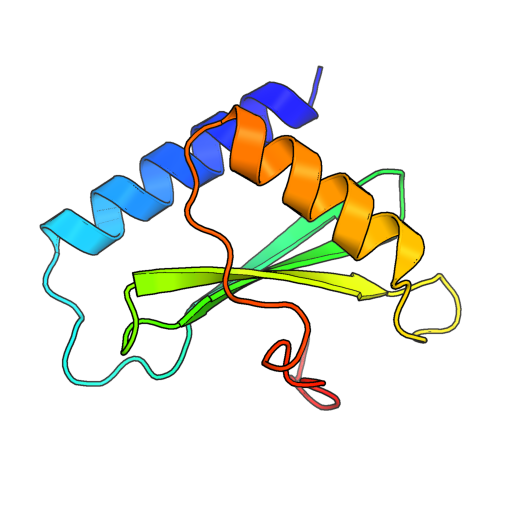 91 ? -2.573 -12.079 7.560 1.00 56.78 91 THR A N 1
ATOM 777 C CA . THR A 1 91 ? -2.993 -12.105 8.956 1.00 56.78 91 THR A CA 1
ATOM 778 C C . THR A 1 91 ? -1.850 -12.686 9.780 1.00 56.78 91 THR A C 1
ATOM 780 O O . THR A 1 91 ? -1.510 -13.854 9.608 1.00 56.78 91 THR A O 1
ATOM 783 N N . GLY A 1 92 ? -1.254 -11.883 10.664 1.00 54.09 92 GLY A N 1
ATOM 784 C CA . GLY A 1 92 ? -0.211 -12.343 11.590 1.00 54.09 92 GLY A CA 1
ATOM 785 C C . GLY A 1 92 ? 1.183 -11.750 11.383 1.00 54.09 92 GLY A C 1
ATOM 786 O O . GLY A 1 92 ? 2.126 -12.245 11.995 1.00 54.09 92 GLY A O 1
ATOM 787 N N . ILE A 1 93 ? 1.341 -10.699 10.569 1.00 58.41 93 ILE A N 1
ATOM 788 C CA . ILE A 1 93 ? 2.586 -9.919 10.592 1.00 58.41 93 ILE A CA 1
ATOM 789 C C . ILE A 1 93 ? 2.675 -9.228 11.967 1.00 58.41 93 ILE A C 1
ATOM 791 O O . ILE A 1 93 ? 1.715 -8.556 12.355 1.00 58.41 93 ILE A O 1
ATOM 795 N N . PRO A 1 94 ? 3.767 -9.402 12.731 1.00 45.31 94 PRO A N 1
ATOM 796 C CA . PRO A 1 94 ? 3.950 -8.695 13.988 1.00 45.31 94 PRO A CA 1
ATOM 797 C C . PRO A 1 94 ? 4.253 -7.228 13.667 1.00 45.31 94 PRO A C 1
ATOM 799 O O . PRO A 1 94 ? 5.334 -6.911 13.175 1.00 45.31 94 PRO A O 1
ATOM 802 N N . PHE A 1 95 ? 3.286 -6.349 13.910 1.00 54.16 95 PHE A N 1
ATOM 803 C CA . PHE A 1 95 ? 3.480 -4.900 13.948 1.00 54.16 95 PHE A CA 1
ATOM 804 C C . PHE A 1 95 ? 3.085 -4.354 15.314 1.00 54.16 95 PHE A C 1
ATOM 806 O O . PHE A 1 95 ? 2.017 -4.765 15.829 1.00 54.16 95 PHE A O 1
#

Foldseek 3Di:
DVPVVVLVVVVVVLVVVVVPPPQPPDQWDWDWDADPNWIKIWIQGSPVRAIFIWTADPVRDTDVVVRVVVVVVCVVVVGHHDDPVPPDPPDPDDD

Sequence (95 aa):
KDFEDLVEFAHIVNETFIDHGYGDRLIASVFGFIFESKKAYWLYYSKRGKFYPLVFDNSKKRDHQLEFRLADIMNSENIEIEKPDRWYPLTGIPF

Organism: NCBI:txid408172

pLDDT: mean 74.09, std 12.95, range [45.31, 90.75]

Secondary structure (DSS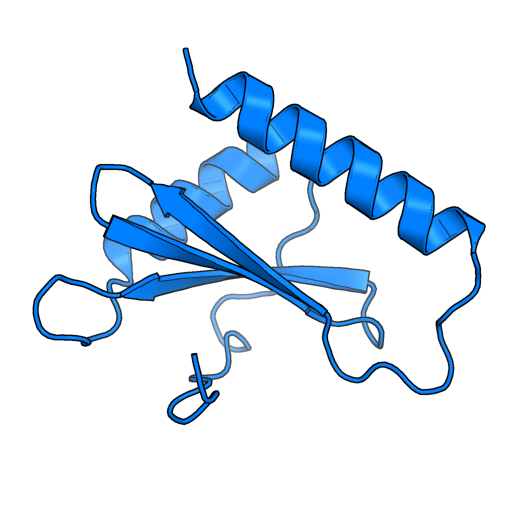P, 8-state):
-HHHHHHHHHHHHHHHHHHTT-TTT-S-EEEEEEETTEEEEEEEETTTTEEEEEEB-TTS-B-HHHHHHHHHHHHHTT--BPPGGG----TT---

InterPro domains:
  IPR054383 PspA associated protein B-like [PF22742] (1-95)

Radius of gyration: 13.0 Å; chains: 1; bounding box: 33×30×27 Å